Protein AF-A0A9D4MBK7-F1 (afdb_monomer_lite)

pLDDT: mean 71.43, std 22.53, range [25.38, 94.44]

Secondary structure (DSSP, 8-state):
--PPP----------------------------------HHHHHHHHTS-SSSS-----EEEEEETT-SSS-EEEEEEPPPTT--HHHHHHIIIIIS-PPPPSEEEEEE--SSPP---HHHHHHHHHHHHHHHHHHSSEEEEEE-

Sequence (145 aa):
MSRPENDVIELDQIDVQNNTPTEASSSSTTCVNEPSKRSITDFVREKFTVKENKVRTSSFGVVTFEETMVEQQMAPYIRLDPNSNMEDVLTLLTEYWHLRLPNLIISVTGGADGLDLNQKEKEVCKKIVIDAVLSTGNCCIQHER

Foldseek 3Di:
DDDDDDDDDDDDDDDDDDDDDDDDDDDDDDDDDPPDPDALVVLCCVQAQDDPDDHGFPDWDWDWDPPDPPPTDTHTDGDHDPPRDVVSVVCCVCVPVVQDAAPEEAEDEDDPDDDPDDPVVVVVVVCVVVVVCVVRVGYDYDYDD

Organism: Dreissena polymorpha (NCBI:txid45954)

Structure (mmCIF, N/CA/C/O backbone):
data_AF-A0A9D4MBK7-F1
#
_entry.id   AF-A0A9D4MBK7-F1
#
loop_
_atom_site.group_PDB
_atom_site.id
_atom_site.type_symbol
_atom_site.label_atom_id
_atom_site.label_alt_id
_atom_site.label_comp_id
_atom_site.label_asym_id
_atom_site.label_entity_id
_atom_site.label_seq_id
_atom_site.pdbx_PDB_ins_code
_atom_site.Cartn_x
_atom_site.Cartn_y
_atom_site.Cartn_z
_atom_site.occupancy
_atom_site.B_iso_or_equiv
_atom_site.auth_seq_id
_atom_site.auth_comp_id
_atom_site.auth_asym_id
_atom_site.auth_atom_id
_atom_site.pdbx_PDB_model_num
ATOM 1 N N . MET A 1 1 ? 21.773 -11.763 55.605 1.00 37.00 1 MET A N 1
ATOM 2 C CA . MET A 1 1 ? 22.045 -13.097 55.027 1.00 37.00 1 MET A CA 1
ATOM 3 C C . MET A 1 1 ? 20.713 -13.793 54.804 1.00 37.00 1 MET A C 1
ATOM 5 O O . MET A 1 1 ? 19.916 -13.759 55.724 1.00 37.00 1 MET A O 1
ATOM 9 N N . SER A 1 2 ? 20.346 -14.398 53.683 1.00 42.75 2 SER A N 1
ATOM 10 C CA . SER A 1 2 ? 20.922 -14.532 52.344 1.00 42.75 2 SER A CA 1
ATOM 11 C C . SER A 1 2 ? 19.762 -14.982 51.440 1.00 42.75 2 SER A C 1
ATOM 13 O O . SER A 1 2 ? 18.916 -15.757 51.884 1.00 42.75 2 SER A O 1
ATOM 15 N N . ARG A 1 3 ? 1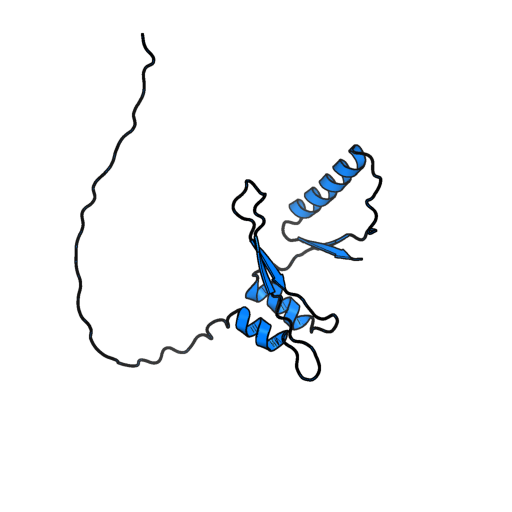9.700 -14.480 50.203 1.00 43.94 3 ARG A N 1
ATOM 16 C CA . ARG A 1 3 ? 18.885 -15.076 49.132 1.00 43.94 3 ARG A CA 1
ATOM 17 C C . ARG A 1 3 ? 19.543 -16.395 48.698 1.00 43.94 3 ARG A C 1
ATOM 19 O O . ARG A 1 3 ? 20.771 -16.412 48.649 1.00 43.94 3 ARG A O 1
ATOM 26 N N . PRO A 1 4 ? 18.793 -17.452 48.350 1.00 48.47 4 PRO A N 1
ATOM 27 C CA . PRO A 1 4 ? 19.331 -18.523 47.526 1.00 48.47 4 PRO A CA 1
ATOM 28 C C . PRO A 1 4 ? 19.213 -18.148 46.039 1.00 48.47 4 PRO A C 1
ATOM 30 O O . PRO A 1 4 ? 18.131 -17.824 45.547 1.00 48.47 4 PRO A O 1
ATOM 33 N N . GLU A 1 5 ? 20.364 -18.144 45.371 1.00 42.00 5 GLU A N 1
ATOM 34 C CA . GLU A 1 5 ? 20.543 -18.174 43.919 1.00 42.00 5 GLU A CA 1
ATOM 35 C C . GLU A 1 5 ? 20.375 -19.622 43.443 1.00 42.00 5 GLU A C 1
ATOM 37 O O . GLU A 1 5 ? 20.908 -20.522 44.086 1.00 42.00 5 GLU A O 1
ATOM 42 N N . ASN A 1 6 ? 19.662 -19.839 42.335 1.00 39.44 6 ASN A N 1
ATOM 43 C CA . ASN A 1 6 ? 19.647 -21.120 41.631 1.00 39.44 6 ASN A CA 1
ATOM 44 C C . ASN A 1 6 ? 20.101 -20.905 40.180 1.00 39.44 6 ASN A C 1
ATOM 46 O O . ASN A 1 6 ? 19.410 -20.260 39.392 1.00 39.44 6 ASN A O 1
ATOM 50 N N . ASP A 1 7 ? 21.279 -21.468 39.918 1.00 35.94 7 ASP A N 1
ATOM 51 C CA . ASP A 1 7 ? 21.685 -22.289 38.775 1.00 35.94 7 ASP A CA 1
ATOM 52 C C . ASP A 1 7 ? 21.635 -21.704 37.356 1.00 35.94 7 ASP A C 1
ATOM 54 O O . ASP A 1 7 ? 20.679 -21.860 36.597 1.00 35.94 7 ASP A O 1
ATOM 58 N N . VAL A 1 8 ? 22.787 -21.150 36.964 1.00 31.97 8 VAL A N 1
ATOM 59 C CA . VAL A 1 8 ? 23.277 -21.131 35.581 1.00 31.97 8 VAL A CA 1
ATOM 60 C C . VAL A 1 8 ? 24.005 -22.455 35.336 1.00 31.97 8 VAL A C 1
ATOM 62 O O . VAL A 1 8 ? 24.968 -22.759 36.037 1.00 31.97 8 VAL A O 1
ATOM 65 N N . ILE A 1 9 ? 23.561 -23.236 34.349 1.00 33.56 9 ILE A N 1
ATOM 66 C CA . ILE A 1 9 ? 24.293 -24.411 33.862 1.00 33.56 9 ILE A CA 1
ATOM 67 C C . ILE A 1 9 ? 24.925 -24.054 32.518 1.00 33.56 9 ILE A C 1
ATOM 69 O O . ILE A 1 9 ? 24.240 -23.796 31.530 1.00 33.56 9 ILE A O 1
ATOM 73 N N . GLU A 1 10 ? 26.251 -24.039 32.538 1.00 31.41 10 GLU A N 1
ATOM 74 C CA . GLU A 1 10 ? 27.175 -23.994 31.412 1.00 31.41 10 GLU A CA 1
ATOM 75 C C . GLU A 1 10 ? 27.203 -25.367 30.722 1.00 31.41 10 GLU A C 1
ATOM 77 O O . GLU A 1 10 ? 27.388 -26.396 31.373 1.00 31.41 10 GLU A O 1
ATOM 82 N N . LEU A 1 11 ? 27.012 -25.389 29.403 1.00 33.28 11 LEU A N 1
ATOM 83 C CA . LEU A 1 11 ? 27.341 -26.533 28.554 1.00 33.28 11 LEU A CA 1
ATOM 84 C C . LEU A 1 11 ? 28.152 -26.013 27.377 1.00 33.28 11 LEU A C 1
ATOM 86 O O . LEU A 1 11 ? 27.632 -25.742 26.296 1.00 33.28 11 LEU A O 1
ATOM 90 N N . ASP A 1 12 ? 29.439 -25.848 27.649 1.00 30.83 12 ASP A N 1
ATOM 91 C CA . ASP A 1 12 ? 30.471 -25.862 26.630 1.00 30.83 12 ASP A CA 1
ATOM 92 C C . ASP A 1 12 ? 30.777 -27.320 26.235 1.00 30.83 12 ASP A C 1
ATOM 94 O O . ASP A 1 12 ? 30.578 -28.246 27.028 1.00 30.83 12 ASP A O 1
ATOM 98 N N . GLN A 1 13 ? 31.336 -27.475 25.033 1.00 29.25 13 GLN A N 1
ATOM 99 C CA . GLN A 1 13 ? 31.928 -28.682 24.426 1.00 29.25 13 GLN A CA 1
ATOM 100 C C . GLN A 1 13 ? 31.038 -29.551 23.527 1.00 29.25 13 GLN A C 1
ATOM 102 O O . GLN A 1 13 ? 30.407 -30.490 24.004 1.00 29.25 13 GLN A O 1
ATOM 107 N N . ILE A 1 14 ? 31.161 -29.358 22.201 1.00 36.59 14 ILE A N 1
ATOM 108 C CA . ILE A 1 14 ? 31.361 -30.469 21.247 1.00 36.59 14 ILE A CA 1
ATOM 109 C C . ILE A 1 14 ? 32.399 -30.061 20.180 1.00 36.59 14 ILE A C 1
ATOM 111 O O . ILE A 1 14 ? 32.375 -28.957 19.644 1.00 36.59 14 ILE A O 1
ATOM 115 N N . ASP A 1 15 ? 33.311 -31.002 19.948 1.00 32.31 15 ASP A N 1
ATOM 116 C CA . ASP A 1 15 ? 34.627 -30.958 19.310 1.00 32.31 15 ASP A CA 1
ATOM 117 C C . ASP A 1 15 ? 34.654 -30.704 17.788 1.00 32.31 15 ASP A C 1
ATOM 119 O O . ASP A 1 15 ? 33.725 -31.017 17.039 1.00 32.31 15 ASP A O 1
ATOM 123 N N . VAL A 1 16 ? 35.800 -30.189 17.342 1.00 33.66 16 VAL A N 1
ATOM 124 C CA . VAL A 1 16 ? 36.185 -29.888 15.963 1.00 33.66 16 VAL A CA 1
ATOM 125 C C . VAL A 1 16 ? 36.629 -31.173 15.262 1.00 33.66 16 VAL A C 1
ATOM 127 O O . VAL A 1 16 ? 37.618 -31.790 15.649 1.00 33.66 16 VAL A O 1
ATOM 130 N N . GLN A 1 17 ? 35.987 -31.533 14.148 1.00 33.00 17 GLN A N 1
ATOM 131 C CA . GLN A 1 17 ? 36.591 -32.434 13.162 1.00 33.00 17 GLN A CA 1
ATOM 132 C C . GLN A 1 17 ? 36.794 -31.718 11.826 1.00 33.00 17 GLN A C 1
ATOM 134 O O . GLN A 1 17 ? 35.882 -31.543 11.022 1.00 33.00 17 GLN A O 1
ATOM 139 N N . ASN A 1 18 ? 38.051 -31.317 11.624 1.00 32.22 18 ASN A N 1
ATOM 140 C CA . ASN A 1 18 ? 38.658 -30.960 10.347 1.00 32.22 18 ASN A CA 1
ATOM 141 C C . ASN A 1 18 ? 38.420 -32.060 9.313 1.00 32.22 18 ASN A C 1
ATOM 143 O O . ASN A 1 18 ? 38.700 -33.208 9.635 1.00 32.22 18 ASN A O 1
ATOM 147 N N . ASN A 1 19 ? 38.030 -31.698 8.086 1.00 31.19 19 ASN A N 1
ATOM 148 C CA . ASN A 1 19 ? 38.356 -32.438 6.861 1.00 31.19 19 ASN A CA 1
ATOM 149 C C . ASN A 1 19 ? 38.155 -31.544 5.621 1.00 31.19 19 ASN A C 1
ATOM 151 O O . ASN A 1 19 ? 37.030 -31.255 5.222 1.00 31.19 19 ASN A O 1
ATOM 155 N N . THR A 1 20 ? 39.264 -31.143 4.999 1.00 37.94 20 THR A N 1
ATOM 156 C CA . THR A 1 20 ? 39.338 -30.623 3.622 1.00 37.94 20 THR A CA 1
ATOM 157 C C . THR A 1 20 ? 39.588 -31.801 2.679 1.00 37.94 20 THR A C 1
ATOM 159 O O . THR A 1 20 ? 40.389 -32.673 3.026 1.00 37.94 20 THR A O 1
ATOM 162 N N . PRO A 1 21 ? 38.983 -31.840 1.478 1.00 37.25 21 PRO A N 1
ATOM 163 C CA . PRO A 1 21 ? 39.845 -32.034 0.306 1.00 37.25 21 PRO A CA 1
ATOM 164 C C . PRO A 1 21 ? 39.410 -31.304 -0.985 1.00 37.25 21 PRO A C 1
ATOM 166 O O . PRO A 1 21 ? 38.272 -31.404 -1.429 1.00 37.25 21 PRO A O 1
ATOM 169 N N . THR A 1 22 ? 40.422 -30.699 -1.618 1.00 29.98 22 THR A N 1
ATOM 170 C CA . THR A 1 22 ? 40.819 -30.899 -3.028 1.00 29.98 22 THR A CA 1
ATOM 171 C C . THR A 1 22 ? 39.976 -30.290 -4.157 1.00 29.98 22 THR A C 1
ATOM 173 O O . THR A 1 22 ? 38.894 -30.755 -4.501 1.00 29.98 22 THR A O 1
ATOM 176 N N . GLU A 1 23 ? 40.600 -29.316 -4.830 1.00 36.25 23 GLU A N 1
ATOM 177 C CA . GLU A 1 23 ? 40.305 -28.880 -6.196 1.00 36.25 23 GLU A CA 1
ATOM 178 C C . GLU A 1 23 ? 40.344 -30.053 -7.189 1.00 36.25 23 GLU A C 1
ATOM 180 O O . GLU A 1 23 ? 41.339 -30.773 -7.281 1.00 36.25 23 GLU A O 1
ATOM 185 N N . ALA A 1 24 ? 39.299 -30.195 -8.002 1.00 30.70 24 ALA A N 1
ATOM 186 C CA . ALA A 1 24 ? 39.365 -30.895 -9.277 1.00 30.70 24 ALA A CA 1
ATOM 187 C C . ALA A 1 24 ? 38.334 -30.311 -10.250 1.00 30.70 24 ALA A C 1
ATOM 189 O O . ALA A 1 24 ? 37.279 -29.807 -9.874 1.00 30.70 24 ALA A O 1
ATOM 190 N N . SER A 1 25 ? 38.727 -30.339 -11.513 1.00 30.69 25 SER A N 1
ATOM 191 C CA . SER A 1 25 ? 38.277 -29.512 -12.618 1.00 30.69 25 SER A CA 1
ATOM 192 C C . SER A 1 25 ? 36.851 -29.754 -13.121 1.00 30.69 25 SER A C 1
ATOM 194 O O . SER A 1 25 ? 36.271 -30.824 -12.978 1.00 30.69 25 SER A O 1
ATOM 196 N N . SER A 1 26 ? 36.360 -28.724 -13.813 1.00 36.56 26 SER A N 1
ATOM 197 C CA . SER A 1 26 ? 35.389 -28.714 -14.909 1.00 36.56 26 SER A CA 1
ATOM 198 C C . SER A 1 26 ? 34.921 -30.076 -15.433 1.00 36.56 26 SER A C 1
ATOM 200 O O . SER A 1 26 ? 35.696 -30.816 -16.034 1.00 36.56 26 SER A O 1
ATOM 202 N N . SER A 1 27 ? 33.614 -30.331 -15.357 1.00 29.38 27 SER A N 1
ATOM 203 C CA . SER A 1 27 ? 32.885 -31.134 -16.346 1.00 29.38 27 SER A CA 1
ATOM 204 C C . SER A 1 27 ? 31.399 -30.801 -16.294 1.00 29.38 27 SER A C 1
ATOM 206 O O . SER A 1 27 ? 30.683 -31.094 -15.343 1.00 29.38 27 SER A O 1
ATOM 208 N N . SER A 1 28 ? 30.965 -30.143 -17.361 1.00 36.38 28 SER A N 1
ATOM 209 C CA . SER A 1 28 ? 29.589 -29.901 -17.761 1.00 36.38 28 SER A CA 1
ATOM 210 C C . SER A 1 28 ? 28.745 -31.172 -17.704 1.00 36.38 28 SER A C 1
ATOM 212 O O . SER A 1 28 ? 29.022 -32.133 -18.416 1.00 36.38 28 SER A O 1
ATOM 214 N N . THR A 1 29 ? 27.665 -31.136 -16.929 1.00 28.77 29 THR A N 1
ATOM 215 C CA . THR A 1 29 ? 26.460 -31.914 -17.217 1.00 28.77 29 THR A CA 1
ATOM 216 C C . THR A 1 29 ? 25.292 -30.937 -17.190 1.00 28.77 29 THR A C 1
ATOM 218 O O . THR A 1 29 ? 25.073 -30.228 -16.213 1.00 28.77 29 THR A O 1
ATOM 221 N N . THR A 1 30 ? 24.616 -30.835 -18.327 1.00 41.47 30 THR A N 1
ATOM 222 C CA . THR A 1 30 ? 23.423 -30.028 -18.580 1.00 41.47 30 THR A CA 1
ATOM 223 C C . THR A 1 30 ? 22.317 -30.362 -17.586 1.00 41.47 30 THR A C 1
ATOM 225 O O . THR A 1 30 ? 21.663 -31.396 -17.713 1.00 41.47 30 THR A O 1
ATOM 228 N N . CYS A 1 31 ? 22.075 -29.460 -16.641 1.00 25.38 31 CYS A N 1
ATOM 229 C CA . CYS A 1 31 ? 20.814 -29.399 -15.920 1.00 25.38 31 CYS A CA 1
ATOM 230 C C . CYS A 1 31 ? 19.909 -28.453 -16.703 1.00 25.38 31 CYS A C 1
ATOM 232 O O . CYS A 1 31 ? 20.263 -27.304 -16.953 1.00 25.38 31 CYS A O 1
ATOM 234 N N . VAL A 1 32 ? 18.771 -28.968 -17.153 1.00 33.97 32 VAL A N 1
ATOM 235 C CA . VAL A 1 32 ? 17.672 -28.178 -17.706 1.00 33.97 32 VAL A CA 1
ATOM 236 C C . VAL A 1 32 ? 17.402 -26.987 -16.786 1.00 33.97 32 VAL A C 1
ATOM 238 O O . VAL A 1 32 ? 17.032 -27.163 -15.629 1.00 33.97 32 VAL A O 1
ATOM 241 N N . ASN A 1 33 ? 17.664 -25.783 -17.296 1.00 33.03 33 ASN A N 1
ATOM 242 C CA . ASN A 1 33 ? 17.459 -24.541 -16.570 1.00 33.03 33 ASN A CA 1
ATOM 243 C C . ASN A 1 33 ? 15.964 -24.391 -16.279 1.00 33.03 33 ASN A C 1
ATOM 245 O O . ASN A 1 33 ? 15.187 -24.005 -17.153 1.00 33.03 33 ASN A O 1
ATOM 249 N N . GLU A 1 34 ? 15.564 -24.669 -15.044 1.00 42.91 34 GLU A N 1
ATOM 250 C CA . GLU A 1 34 ? 14.407 -24.004 -14.459 1.00 42.91 34 GLU A CA 1
ATOM 251 C C . GLU A 1 34 ? 14.688 -22.492 -14.564 1.00 42.91 34 GLU A C 1
ATOM 253 O O . GLU A 1 34 ? 15.806 -22.077 -14.230 1.00 42.91 34 GLU A O 1
ATOM 258 N N . PRO A 1 35 ? 13.785 -21.656 -15.111 1.00 47.41 35 PRO A N 1
ATOM 259 C CA . PRO A 1 35 ? 14.087 -20.245 -15.293 1.00 47.41 35 PRO A CA 1
ATOM 260 C C . PRO A 1 35 ? 14.310 -19.625 -13.915 1.00 47.41 35 PRO A C 1
ATOM 262 O O . PRO A 1 35 ? 13.365 -19.402 -13.159 1.00 47.41 35 PRO A O 1
ATOM 265 N N . SER A 1 36 ? 15.583 -19.380 -13.588 1.00 55.47 36 SER A N 1
ATOM 266 C CA . SER A 1 36 ? 15.992 -18.655 -12.391 1.00 55.47 36 SER A CA 1
ATOM 267 C C . SER A 1 36 ? 15.165 -17.379 -12.330 1.00 55.47 36 SER A C 1
ATOM 269 O O . SER A 1 36 ? 15.175 -16.581 -13.273 1.00 55.47 36 SER A O 1
ATOM 271 N N . LYS A 1 37 ? 14.366 -17.236 -11.269 1.00 64.75 37 LYS A N 1
ATOM 272 C CA . LYS A 1 37 ? 13.457 -16.102 -11.115 1.00 64.75 37 LYS A CA 1
ATOM 273 C C . LYS A 1 37 ? 14.287 -14.819 -11.212 1.00 64.75 37 LYS A C 1
ATOM 275 O O . LYS A 1 37 ? 15.149 -14.566 -10.375 1.00 64.75 37 LYS A O 1
ATOM 280 N N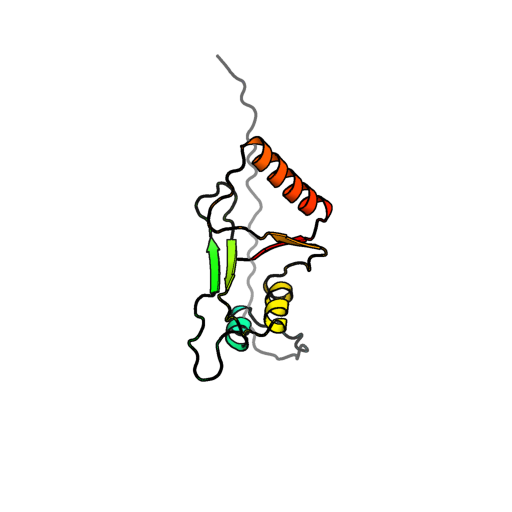 . ARG A 1 38 ? 14.056 -14.045 -12.277 1.00 79.06 38 ARG A N 1
ATOM 281 C CA . ARG A 1 38 ? 14.697 -12.745 -12.549 1.00 79.06 38 ARG A CA 1
ATOM 282 C C . ARG A 1 38 ? 14.672 -11.855 -11.296 1.00 79.06 38 ARG A C 1
ATOM 284 O O . ARG A 1 38 ? 13.660 -11.818 -10.602 1.00 79.06 38 ARG A O 1
ATOM 291 N N . SER A 1 39 ? 15.756 -11.125 -11.019 1.00 88.88 39 SER A N 1
ATOM 292 C CA . SER A 1 39 ? 15.838 -10.221 -9.859 1.00 88.88 39 SER A CA 1
ATOM 293 C C . SER A 1 39 ? 14.800 -9.097 -9.947 1.00 88.88 39 SER A C 1
ATOM 295 O O . SER A 1 39 ? 14.548 -8.560 -11.030 1.00 88.88 39 SER A O 1
ATOM 297 N N . ILE A 1 40 ? 14.243 -8.682 -8.802 1.00 88.38 40 ILE A N 1
ATOM 298 C CA . ILE A 1 40 ? 13.319 -7.540 -8.719 1.00 88.38 40 ILE A CA 1
ATOM 299 C C . ILE A 1 40 ? 13.932 -6.261 -9.296 1.00 88.38 40 ILE A C 1
ATOM 301 O O . ILE A 1 40 ? 13.247 -5.493 -9.966 1.00 88.38 40 ILE A O 1
ATOM 305 N N . THR A 1 41 ? 15.234 -6.045 -9.096 1.00 87.75 41 THR A N 1
ATOM 306 C CA . THR A 1 41 ? 15.930 -4.859 -9.614 1.00 87.75 41 THR A CA 1
ATOM 307 C C . THR A 1 41 ? 15.941 -4.831 -11.132 1.00 87.75 41 THR A C 1
ATOM 309 O O . THR A 1 41 ? 15.801 -3.768 -11.731 1.00 87.75 41 THR A O 1
ATOM 312 N N . ASP A 1 42 ? 16.100 -5.995 -11.755 1.00 89.12 42 ASP A N 1
ATOM 313 C CA . ASP A 1 42 ? 16.182 -6.114 -13.206 1.00 89.12 42 ASP A CA 1
ATOM 314 C C . ASP A 1 42 ? 14.792 -5.996 -13.817 1.00 89.12 42 ASP A C 1
ATOM 316 O O . ASP A 1 42 ? 14.608 -5.264 -14.786 1.00 89.12 42 ASP A O 1
ATOM 320 N N . PHE A 1 43 ? 13.791 -6.596 -13.171 1.00 88.88 43 PHE A N 1
ATOM 321 C CA . PHE A 1 43 ? 12.390 -6.414 -13.530 1.00 88.88 43 PHE A CA 1
ATOM 322 C C . PHE A 1 43 ? 11.955 -4.949 -13.479 1.00 88.88 43 PHE A C 1
ATOM 324 O O . PHE A 1 43 ? 11.382 -4.437 -14.440 1.00 88.88 43 PHE A O 1
ATOM 331 N N . VAL A 1 44 ? 12.273 -4.248 -12.387 1.00 87.69 44 VAL A N 1
ATOM 332 C CA . VAL A 1 44 ? 11.924 -2.832 -12.229 1.00 87.69 44 VAL A CA 1
ATOM 333 C C . VAL A 1 44 ? 12.615 -1.971 -13.285 1.00 87.69 44 VAL A C 1
ATOM 335 O O . VAL A 1 44 ? 12.001 -1.063 -13.855 1.00 87.69 44 VAL A O 1
ATOM 338 N N . ARG A 1 45 ? 13.878 -2.278 -13.599 1.00 85.25 45 ARG A N 1
ATOM 339 C CA . ARG A 1 45 ? 14.620 -1.599 -14.666 1.00 85.25 45 ARG A CA 1
ATOM 340 C C . ARG A 1 45 ? 14.045 -1.866 -16.050 1.00 85.25 45 ARG A C 1
ATOM 342 O O . ARG A 1 45 ? 14.041 -0.968 -16.877 1.00 85.25 45 ARG A O 1
ATOM 349 N N . GLU A 1 46 ? 13.558 -3.067 -16.311 1.00 85.31 46 GLU A N 1
ATOM 350 C CA . GLU A 1 46 ? 12.993 -3.416 -17.612 1.00 85.31 46 GLU A CA 1
ATOM 351 C C . GLU A 1 46 ? 11.600 -2.803 -17.819 1.00 85.31 46 GLU A C 1
ATOM 353 O O . GLU A 1 46 ? 11.318 -2.257 -18.886 1.00 85.31 46 GLU A O 1
ATOM 358 N N . LYS A 1 47 ? 10.724 -2.899 -16.810 1.00 84.00 47 LYS A N 1
ATOM 359 C CA . LYS A 1 47 ? 9.299 -2.557 -16.945 1.00 84.00 47 LYS A CA 1
ATOM 360 C C . LYS A 1 47 ? 8.958 -1.121 -16.571 1.00 84.00 47 LYS A C 1
ATOM 362 O O . LYS A 1 47 ? 8.113 -0.512 -17.220 1.00 84.00 47 LYS A O 1
ATOM 367 N N . PHE A 1 48 ? 9.616 -0.559 -15.555 1.00 81.50 48 PHE A N 1
ATOM 368 C CA . PHE A 1 48 ? 9.257 0.755 -14.998 1.00 81.50 48 PHE A CA 1
ATOM 369 C C . PHE A 1 48 ? 10.289 1.850 -15.280 1.00 81.50 48 PHE A C 1
ATOM 371 O O . PHE A 1 48 ? 10.073 3.013 -14.935 1.00 81.50 48 PHE A O 1
ATOM 378 N N . THR A 1 49 ? 11.404 1.514 -15.930 1.00 69.88 49 THR A N 1
ATOM 379 C CA . THR A 1 49 ? 12.381 2.508 -16.381 1.00 69.88 49 THR A CA 1
ATOM 380 C C . THR A 1 49 ? 12.129 2.808 -17.854 1.00 69.88 49 THR A C 1
ATOM 382 O O . THR A 1 49 ? 12.198 1.939 -18.712 1.00 69.88 49 THR A O 1
ATOM 385 N N . VAL A 1 50 ? 11.729 4.046 -18.123 1.00 66.62 50 VAL A N 1
ATOM 386 C CA . VAL A 1 50 ? 10.953 4.412 -19.311 1.00 66.62 50 VAL A CA 1
ATOM 387 C C . VAL A 1 50 ? 11.689 4.231 -20.653 1.00 66.62 50 VAL A C 1
ATOM 389 O O . VAL A 1 50 ? 12.879 4.522 -20.771 1.00 66.62 50 VAL A O 1
ATOM 392 N N . LYS A 1 51 ? 10.913 3.827 -21.673 1.00 59.47 51 LYS A N 1
ATOM 393 C CA . LYS A 1 51 ? 11.175 3.925 -23.122 1.00 59.47 51 LYS A CA 1
ATOM 394 C C . LYS A 1 51 ? 10.964 5.367 -23.631 1.00 59.47 51 LYS A C 1
ATOM 396 O O . LYS A 1 51 ? 9.938 5.944 -23.314 1.00 59.47 51 LYS A O 1
ATOM 401 N N . GLU A 1 52 ? 11.926 5.893 -24.398 1.00 54.62 52 GLU A N 1
ATOM 402 C CA . GLU A 1 52 ? 12.002 7.198 -25.110 1.00 54.62 52 GLU A CA 1
ATOM 403 C C . GLU A 1 52 ? 11.216 8.419 -24.550 1.00 54.62 52 GLU A C 1
ATOM 405 O O . GLU A 1 52 ? 9.994 8.445 -24.474 1.00 54.62 52 GLU A O 1
ATOM 410 N N . ASN A 1 53 ? 11.950 9.506 -24.254 1.00 57.91 53 ASN A N 1
ATOM 411 C CA . ASN A 1 53 ? 11.476 10.847 -23.843 1.00 57.91 53 ASN A CA 1
ATOM 412 C C . ASN A 1 53 ? 10.917 11.040 -22.416 1.00 57.91 53 ASN A C 1
ATOM 414 O O . ASN A 1 53 ? 10.303 12.071 -22.137 1.00 57.91 53 ASN A O 1
ATOM 418 N N . LYS A 1 54 ? 11.189 10.137 -21.465 1.00 59.31 54 LYS A N 1
ATOM 419 C CA . LYS A 1 54 ? 10.811 10.326 -20.049 1.00 59.31 54 LYS A CA 1
ATOM 420 C C . LYS A 1 54 ? 11.968 10.045 -19.093 1.00 59.31 54 LYS A C 1
ATOM 422 O O . LYS A 1 54 ? 12.821 9.200 -19.356 1.00 59.31 54 LYS A O 1
ATOM 427 N N . VAL A 1 55 ? 11.990 10.756 -17.966 1.00 61.62 55 VAL A N 1
ATOM 428 C CA . VAL A 1 55 ? 13.022 10.603 -16.931 1.00 61.62 55 VAL A CA 1
ATOM 429 C C . VAL A 1 55 ? 12.872 9.245 -16.241 1.00 61.62 55 VAL A C 1
ATOM 431 O O . VAL A 1 55 ? 11.777 8.863 -15.833 1.00 61.62 55 VAL A O 1
ATOM 434 N N . ARG A 1 56 ? 13.987 8.517 -16.113 1.00 63.59 56 ARG A N 1
ATOM 435 C CA . ARG A 1 56 ? 14.070 7.220 -15.426 1.00 63.59 56 ARG A CA 1
ATOM 436 C C . ARG A 1 56 ? 13.666 7.351 -13.955 1.00 63.59 56 ARG A C 1
ATOM 438 O O . ARG A 1 56 ? 14.184 8.226 -13.263 1.00 63.59 56 ARG A O 1
ATOM 445 N N . THR A 1 57 ? 12.828 6.447 -13.445 1.00 68.69 57 THR A N 1
ATOM 446 C CA . THR A 1 57 ? 12.624 6.331 -11.997 1.00 68.69 57 THR A CA 1
ATOM 447 C C . THR A 1 57 ? 13.856 5.688 -11.358 1.00 68.69 57 THR A C 1
ATOM 449 O O . THR A 1 57 ? 14.102 4.500 -11.530 1.00 68.69 57 THR A O 1
ATOM 452 N N . SER A 1 58 ? 14.621 6.461 -10.586 1.00 79.81 58 SER A N 1
ATOM 453 C CA . SER A 1 58 ? 15.702 5.952 -9.723 1.00 79.81 58 SER A CA 1
ATOM 454 C C . SER A 1 58 ? 15.252 5.669 -8.284 1.00 79.81 58 SER A C 1
ATOM 456 O O . SER A 1 58 ? 16.042 5.197 -7.474 1.00 79.81 58 SER A O 1
ATOM 458 N N . SER A 1 59 ? 13.995 5.973 -7.953 1.00 88.38 59 SER A N 1
ATOM 459 C CA . SER A 1 59 ? 13.444 5.886 -6.599 1.00 88.38 59 SER A CA 1
ATOM 460 C C . SER A 1 59 ? 12.668 4.580 -6.411 1.00 88.38 59 SER A C 1
ATOM 462 O O . SER A 1 59 ? 11.470 4.499 -6.688 1.00 88.38 59 SER A O 1
ATOM 464 N N . PHE A 1 60 ? 13.386 3.545 -5.988 1.00 91.06 60 PHE A N 1
ATOM 465 C CA . PHE A 1 60 ? 12.846 2.259 -5.556 1.00 91.06 60 PHE A CA 1
ATOM 466 C C . PHE A 1 60 ? 13.803 1.627 -4.541 1.00 91.06 60 PHE A C 1
ATOM 468 O O . PHE A 1 60 ? 15.005 1.893 -4.573 1.00 91.06 60 PHE A O 1
ATOM 475 N N . GLY A 1 61 ? 13.287 0.793 -3.644 1.00 90.56 61 GLY A N 1
ATOM 476 C CA . GLY A 1 61 ? 14.099 0.137 -2.624 1.00 90.56 61 GLY A CA 1
ATOM 477 C C . GLY A 1 61 ? 13.278 -0.263 -1.411 1.00 90.56 61 GLY A C 1
ATOM 478 O O . GLY A 1 61 ? 12.099 -0.582 -1.533 1.00 90.56 61 GLY A O 1
ATOM 479 N N . VAL A 1 62 ? 13.910 -0.237 -0.243 1.00 90.81 62 VAL A N 1
ATOM 480 C CA . VAL A 1 62 ? 13.279 -0.512 1.049 1.00 90.81 62 VAL A CA 1
ATOM 481 C C . VAL A 1 62 ? 13.546 0.670 1.977 1.00 90.81 62 VAL A C 1
ATOM 483 O O . VAL A 1 62 ? 14.680 1.138 2.050 1.00 90.81 62 VAL A O 1
ATOM 486 N N . VAL A 1 63 ? 12.511 1.165 2.655 1.00 90.56 63 VAL A N 1
ATOM 487 C CA . VAL A 1 63 ? 12.633 2.146 3.744 1.00 90.56 63 VAL A CA 1
ATOM 488 C C . VAL A 1 63 ? 12.603 1.408 5.075 1.00 90.56 63 VAL A C 1
ATOM 490 O O . VAL A 1 63 ? 11.793 0.503 5.261 1.00 90.56 63 VAL A O 1
ATOM 493 N N . THR A 1 64 ? 13.472 1.803 5.999 1.00 88.19 64 THR A N 1
ATOM 494 C CA . THR A 1 64 ? 13.497 1.319 7.383 1.00 88.19 64 THR A CA 1
ATOM 495 C C . THR A 1 64 ? 13.033 2.421 8.320 1.00 88.19 64 THR A C 1
ATOM 497 O O . THR A 1 64 ? 13.506 3.553 8.227 1.00 88.19 64 THR A O 1
ATOM 500 N N . PHE A 1 65 ? 12.127 2.089 9.235 1.00 85.62 65 PHE A N 1
ATOM 501 C CA . PHE A 1 65 ? 11.683 3.007 10.281 1.00 85.62 65 PHE A CA 1
ATOM 502 C C . PHE A 1 65 ? 12.507 2.760 11.548 1.00 85.62 65 PHE A C 1
ATOM 504 O O . PHE A 1 65 ? 12.419 1.696 12.154 1.00 85.62 65 PHE A O 1
ATOM 511 N N . GLU A 1 66 ? 13.345 3.728 11.919 1.00 80.00 66 GLU A N 1
ATOM 512 C CA . GLU A 1 66 ? 14.286 3.607 13.048 1.00 80.00 66 GLU A CA 1
ATOM 513 C C . GLU A 1 66 ? 13.628 3.856 14.419 1.00 80.00 66 GLU A C 1
ATOM 515 O O . GLU A 1 66 ? 14.201 3.520 15.451 1.00 80.00 66 GLU A O 1
ATOM 520 N N . GLU A 1 67 ? 12.415 4.416 14.448 1.00 69.25 67 GLU A N 1
ATOM 521 C CA . GLU A 1 67 ? 11.732 4.832 15.684 1.00 69.25 67 GLU A CA 1
ATOM 522 C C . GLU A 1 67 ? 10.819 3.756 16.303 1.00 69.25 67 GLU A C 1
ATOM 524 O O . GLU A 1 67 ? 10.191 3.990 17.338 1.00 69.25 67 GLU A O 1
ATOM 529 N N . THR A 1 68 ? 10.722 2.561 15.714 1.00 58.66 68 THR A N 1
ATOM 530 C CA . THR A 1 68 ? 9.894 1.476 16.260 1.00 58.66 68 THR A CA 1
ATOM 531 C C . THR A 1 68 ? 10.719 0.523 17.125 1.00 58.66 68 THR A C 1
ATOM 533 O O . THR A 1 68 ? 11.679 -0.076 16.662 1.00 58.66 68 THR A O 1
ATOM 536 N N . MET A 1 69 ? 10.294 0.318 18.379 1.00 58.16 69 MET A N 1
ATOM 537 C CA . MET A 1 69 ? 10.853 -0.673 19.327 1.00 58.16 69 MET A CA 1
ATOM 538 C C . MET A 1 69 ? 10.645 -2.141 18.894 1.00 58.16 69 MET A C 1
ATOM 540 O O . MET A 1 69 ? 11.057 -3.062 19.594 1.00 58.16 69 MET A O 1
ATOM 544 N N . VAL A 1 70 ? 9.957 -2.359 17.773 1.00 59.53 70 VAL A N 1
ATOM 545 C CA . VAL A 1 70 ? 9.741 -3.660 17.136 1.00 59.53 70 VAL A CA 1
ATOM 546 C C . VAL A 1 70 ? 10.762 -3.775 16.011 1.00 59.53 70 VAL A C 1
ATOM 548 O O . VAL A 1 70 ? 10.990 -2.784 15.318 1.00 59.53 70 VAL A O 1
ATOM 551 N N . GLU A 1 71 ? 11.378 -4.953 15.865 1.00 56.94 71 GLU A N 1
ATOM 552 C CA . GLU A 1 71 ? 12.372 -5.273 14.830 1.00 56.94 71 GLU A CA 1
ATOM 553 C C . GLU A 1 71 ? 12.110 -4.515 13.520 1.00 56.94 71 GLU A C 1
ATOM 555 O O . GLU A 1 71 ? 11.000 -4.546 12.989 1.00 56.94 71 GLU A O 1
ATOM 560 N N . GLN A 1 72 ? 13.142 -3.797 13.063 1.00 59.53 72 GLN A N 1
ATOM 561 C CA . GLN A 1 72 ? 13.184 -2.904 11.901 1.00 59.53 72 GLN A CA 1
ATOM 562 C C . GLN A 1 72 ? 12.093 -3.202 10.860 1.00 59.53 72 GLN A C 1
ATOM 564 O O . GLN A 1 72 ? 12.219 -4.122 10.050 1.00 59.53 72 GLN A O 1
ATOM 569 N N . GLN A 1 73 ? 11.027 -2.396 10.848 1.00 73.50 73 GLN A N 1
ATOM 570 C CA . GLN A 1 73 ? 9.970 -2.544 9.854 1.00 73.50 73 GLN A CA 1
ATOM 571 C C . GLN A 1 73 ? 10.506 -2.087 8.488 1.00 73.50 73 GLN A C 1
ATOM 573 O O . GLN A 1 73 ? 10.560 -0.897 8.179 1.00 73.50 73 GLN A O 1
ATOM 578 N N . MET A 1 74 ? 10.951 -3.050 7.683 1.00 84.81 74 MET A N 1
ATOM 579 C CA . MET A 1 74 ? 11.393 -2.858 6.304 1.00 84.81 74 MET A CA 1
ATOM 580 C C . MET A 1 74 ? 10.175 -2.761 5.379 1.00 84.81 74 MET A C 1
ATOM 582 O O . MET A 1 74 ? 9.436 -3.729 5.213 1.00 84.81 74 MET A O 1
ATOM 586 N N . ALA A 1 75 ? 9.966 -1.602 4.755 1.00 88.25 75 ALA A N 1
ATOM 587 C CA . ALA A 1 75 ? 8.867 -1.361 3.824 1.00 88.25 75 ALA A CA 1
ATOM 588 C C . ALA A 1 75 ? 9.394 -1.184 2.386 1.00 88.25 75 ALA A C 1
ATOM 590 O O . ALA A 1 75 ? 10.057 -0.178 2.103 1.00 88.25 75 ALA A O 1
ATOM 591 N N . PRO A 1 76 ? 9.135 -2.129 1.460 1.00 91.19 76 PRO A N 1
ATOM 592 C CA . PRO A 1 76 ? 9.502 -1.956 0.060 1.00 91.19 76 PRO A CA 1
ATOM 593 C C . PRO A 1 76 ? 8.679 -0.830 -0.580 1.00 91.19 76 PRO A C 1
ATOM 595 O O . PRO A 1 76 ? 7.495 -0.663 -0.291 1.00 91.19 76 PRO A O 1
ATOM 598 N N . TYR A 1 77 ? 9.303 -0.058 -1.466 1.00 92.75 77 TYR A N 1
ATOM 599 C CA . TYR A 1 77 ? 8.649 1.028 -2.187 1.00 92.75 77 TYR A CA 1
ATOM 600 C C . TYR A 1 77 ? 9.186 1.166 -3.613 1.00 92.75 77 TYR A C 1
ATOM 602 O O . TYR A 1 77 ? 10.334 0.832 -3.920 1.00 92.75 77 TYR A O 1
ATOM 610 N N . ILE A 1 78 ? 8.344 1.707 -4.490 1.00 91.81 78 ILE A N 1
ATOM 611 C CA . ILE A 1 78 ? 8.688 2.093 -5.857 1.00 91.81 78 ILE A CA 1
ATOM 612 C C . ILE A 1 78 ? 7.870 3.321 -6.248 1.00 91.81 78 ILE A C 1
ATOM 614 O O . ILE A 1 78 ? 6.685 3.418 -5.934 1.00 91.81 78 ILE A O 1
ATOM 618 N N . ARG A 1 79 ? 8.489 4.259 -6.963 1.00 90.62 79 ARG A N 1
ATOM 619 C CA . ARG A 1 79 ? 7.767 5.355 -7.610 1.00 90.62 79 ARG A CA 1
ATOM 620 C C . ARG A 1 79 ? 7.272 4.916 -8.990 1.00 90.62 79 ARG A C 1
ATOM 622 O O . ARG A 1 79 ? 8.065 4.572 -9.861 1.00 90.62 79 ARG A O 1
ATOM 629 N N . LEU A 1 80 ? 5.964 4.972 -9.206 1.00 87.94 80 LEU A N 1
ATOM 630 C CA . LEU A 1 80 ? 5.353 4.643 -10.493 1.00 87.94 80 LEU A CA 1
ATOM 631 C C . LEU A 1 80 ? 4.949 5.904 -11.251 1.00 87.94 80 LEU A C 1
ATOM 633 O O . LEU A 1 80 ? 4.706 6.959 -10.663 1.00 87.94 80 LEU A O 1
ATOM 637 N N . ASP A 1 81 ? 4.898 5.780 -12.570 1.00 86.25 81 ASP A N 1
ATOM 638 C CA . ASP A 1 81 ? 4.277 6.777 -13.420 1.00 86.25 81 ASP A CA 1
ATOM 639 C C . ASP A 1 81 ? 2.750 6.583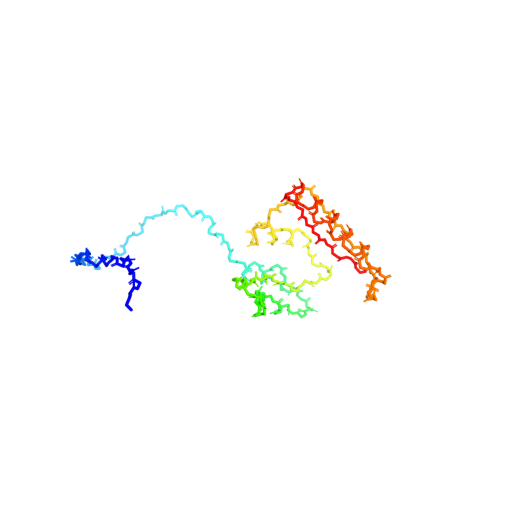 -13.449 1.00 86.25 81 ASP A C 1
ATOM 641 O O . ASP A 1 81 ? 2.304 5.436 -13.394 1.00 86.25 81 ASP A O 1
ATOM 645 N N . PRO A 1 82 ? 1.938 7.648 -13.599 1.00 85.06 82 PRO A N 1
ATOM 646 C CA . PRO A 1 82 ? 0.484 7.508 -13.702 1.00 85.06 82 PRO A CA 1
ATOM 647 C C . PRO A 1 82 ? 0.019 6.610 -14.856 1.00 85.06 82 PRO A C 1
ATOM 649 O O . PRO A 1 82 ? -1.045 6.011 -14.765 1.00 85.06 82 PRO A O 1
ATOM 652 N N . ASN A 1 83 ? 0.816 6.501 -15.926 1.00 86.56 83 ASN A N 1
ATOM 653 C CA . ASN A 1 83 ? 0.490 5.707 -17.111 1.00 86.56 83 ASN A CA 1
ATOM 654 C C . ASN A 1 83 ? 1.220 4.351 -17.142 1.00 86.56 83 ASN A C 1
ATOM 656 O O . ASN A 1 83 ? 1.276 3.713 -18.195 1.00 86.56 83 ASN A O 1
ATOM 660 N N . SER A 1 84 ? 1.833 3.923 -16.033 1.00 87.50 84 SER A N 1
ATOM 661 C CA . SER A 1 84 ? 2.439 2.592 -15.933 1.00 87.50 84 SER A CA 1
ATOM 662 C C . SER A 1 84 ? 1.396 1.496 -16.179 1.00 87.50 84 SER A C 1
ATOM 664 O O . SER A 1 84 ? 0.251 1.605 -15.745 1.00 87.50 84 SER A O 1
ATOM 666 N N . ASN A 1 85 ? 1.797 0.410 -16.845 1.00 90.75 85 ASN A N 1
ATOM 667 C CA . ASN A 1 85 ? 0.909 -0.725 -17.081 1.00 90.75 85 ASN A CA 1
ATOM 668 C C . ASN A 1 85 ? 0.536 -1.401 -15.747 1.00 90.75 85 ASN A C 1
ATOM 670 O O . ASN A 1 85 ? 1.415 -1.813 -14.988 1.00 90.75 85 ASN A O 1
ATOM 674 N N . MET A 1 86 ? -0.765 -1.534 -15.474 1.00 91.50 86 MET A N 1
ATOM 675 C CA . MET A 1 86 ? -1.268 -2.158 -14.247 1.00 91.50 86 MET A CA 1
ATOM 676 C C . MET A 1 86 ? -0.936 -3.652 -14.139 1.00 91.50 86 MET A C 1
ATOM 678 O O . MET A 1 86 ? -0.769 -4.142 -13.026 1.00 91.50 86 MET A O 1
ATOM 682 N N . GLU A 1 87 ? -0.789 -4.375 -15.251 1.00 93.12 87 GLU A N 1
ATOM 683 C CA . GLU A 1 87 ? -0.396 -5.793 -15.243 1.00 93.12 87 GLU A CA 1
ATOM 684 C C . GLU A 1 87 ? 1.030 -5.978 -14.710 1.00 93.12 87 GLU A C 1
ATOM 686 O O . GLU A 1 87 ? 1.284 -6.865 -13.892 1.00 93.12 87 GLU A O 1
ATOM 691 N N . ASP A 1 88 ? 1.954 -5.096 -15.105 1.00 91.81 88 ASP A N 1
ATOM 692 C CA . ASP A 1 88 ? 3.324 -5.101 -14.587 1.00 91.81 88 ASP A CA 1
ATOM 693 C C . ASP A 1 88 ? 3.335 -4.767 -13.086 1.00 91.81 88 ASP A C 1
ATOM 695 O O . ASP A 1 88 ? 4.092 -5.367 -12.320 1.00 91.81 88 ASP A O 1
ATOM 699 N N . VAL A 1 89 ? 2.479 -3.836 -12.640 1.00 92.31 89 VAL A N 1
ATOM 700 C CA . VAL A 1 89 ? 2.330 -3.490 -11.213 1.00 92.31 89 VAL A CA 1
ATOM 701 C C . VAL A 1 89 ? 1.771 -4.669 -10.424 1.00 92.31 89 VAL A C 1
ATOM 703 O O . VAL A 1 89 ? 2.300 -4.997 -9.367 1.00 92.31 89 VAL A O 1
ATOM 706 N N . LEU A 1 90 ? 0.746 -5.349 -10.934 1.00 92.06 90 LEU A N 1
ATOM 707 C CA . LEU A 1 90 ? 0.193 -6.533 -10.283 1.00 92.06 90 LEU A CA 1
ATOM 708 C C . LEU A 1 90 ? 1.253 -7.635 -10.157 1.00 92.06 90 LEU A C 1
ATOM 710 O O . LEU A 1 90 ? 1.442 -8.176 -9.070 1.00 92.06 90 LEU A O 1
ATOM 714 N N . THR A 1 91 ? 2.000 -7.884 -11.236 1.00 93.06 91 THR A N 1
ATOM 715 C CA . THR A 1 91 ? 3.129 -8.826 -11.263 1.00 93.06 91 THR A CA 1
ATOM 716 C C . THR A 1 91 ? 4.176 -8.460 -10.209 1.00 93.06 91 THR A C 1
ATOM 718 O O . THR A 1 91 ? 4.650 -9.331 -9.482 1.00 93.06 91 THR A O 1
ATOM 721 N N . LEU A 1 92 ? 4.507 -7.170 -10.062 1.00 92.50 92 LEU A N 1
ATOM 722 C CA . LEU A 1 92 ? 5.408 -6.688 -9.011 1.00 92.50 92 LEU A CA 1
ATOM 723 C C . LEU A 1 92 ? 4.907 -7.083 -7.615 1.00 92.50 92 LEU A C 1
ATOM 725 O O . LEU A 1 92 ? 5.657 -7.661 -6.826 1.00 92.50 92 LEU A O 1
ATOM 729 N N . LEU A 1 93 ? 3.640 -6.782 -7.322 1.00 91.00 93 LEU A N 1
ATOM 730 C CA . LEU A 1 93 ? 3.034 -7.019 -6.013 1.00 91.00 93 LEU A CA 1
ATOM 731 C C . LEU A 1 93 ? 2.995 -8.515 -5.670 1.00 91.00 93 LEU A C 1
ATOM 733 O O . LEU A 1 93 ? 3.346 -8.892 -4.553 1.00 91.00 93 LEU A O 1
ATOM 737 N N . THR A 1 94 ? 2.609 -9.372 -6.616 1.00 91.12 94 THR A N 1
ATOM 738 C CA . THR A 1 94 ? 2.399 -10.803 -6.350 1.00 91.12 94 THR A CA 1
ATOM 739 C C . THR A 1 94 ? 3.666 -11.642 -6.507 1.00 91.12 94 THR A C 1
ATOM 741 O O . THR A 1 94 ? 3.939 -12.499 -5.669 1.00 91.12 94 THR A O 1
ATOM 744 N N . GLU A 1 95 ? 4.462 -11.421 -7.558 1.00 91.62 95 GLU A N 1
ATOM 745 C CA . GLU A 1 95 ? 5.612 -12.282 -7.874 1.00 91.62 95 GLU A CA 1
ATOM 746 C C . GLU A 1 95 ? 6.895 -11.865 -7.157 1.00 91.62 95 GLU A C 1
ATOM 748 O O . GLU A 1 95 ? 7.692 -12.736 -6.810 1.00 91.62 95 GLU A O 1
ATOM 753 N N . TYR A 1 96 ? 7.096 -10.564 -6.921 1.00 91.06 96 TYR A N 1
ATOM 754 C CA . TYR A 1 96 ? 8.351 -10.036 -6.373 1.00 91.06 96 TYR A CA 1
ATOM 755 C C . TYR A 1 96 ? 8.248 -9.586 -4.926 1.00 91.06 96 TYR A C 1
ATOM 757 O O . TYR A 1 96 ? 9.170 -9.810 -4.148 1.00 91.06 96 TYR A O 1
ATOM 765 N N . TRP A 1 97 ? 7.148 -8.927 -4.561 1.00 91.12 97 TRP A N 1
ATOM 766 C CA . TRP A 1 97 ? 6.878 -8.556 -3.169 1.00 91.12 97 TRP A CA 1
ATOM 767 C C . TRP A 1 97 ? 6.136 -9.648 -2.405 1.00 91.12 97 TRP A C 1
ATOM 769 O O . TRP A 1 97 ? 5.931 -9.515 -1.201 1.00 91.12 97 TRP A O 1
ATOM 779 N N . HIS A 1 98 ? 5.765 -10.736 -3.089 1.00 90.00 98 HIS A N 1
ATOM 780 C CA . HIS A 1 98 ? 5.100 -11.897 -2.501 1.00 90.00 98 HIS A CA 1
ATOM 781 C C . HIS A 1 98 ? 3.843 -11.530 -1.702 1.00 90.00 98 HIS A C 1
ATOM 783 O O . HIS A 1 98 ? 3.488 -12.202 -0.730 1.00 90.00 98 HIS A O 1
ATOM 789 N N . LEU A 1 99 ? 3.148 -10.464 -2.110 1.00 87.31 99 LEU A N 1
ATOM 790 C CA . LEU A 1 99 ? 1.884 -10.104 -1.498 1.00 87.31 99 LEU A CA 1
ATOM 791 C C . LEU A 1 99 ? 0.846 -11.149 -1.880 1.00 87.31 99 LEU A C 1
ATOM 793 O O . LEU A 1 99 ? 0.650 -11.483 -3.051 1.00 87.31 99 LEU A O 1
ATOM 797 N N . ARG A 1 100 ? 0.152 -11.660 -0.864 1.00 86.62 100 ARG A N 1
ATOM 798 C CA . ARG A 1 100 ? -1.023 -12.490 -1.095 1.00 86.62 100 ARG A CA 1
ATOM 799 C C . ARG A 1 100 ? -2.107 -11.619 -1.716 1.00 86.62 100 ARG A C 1
ATOM 801 O O . ARG A 1 100 ? -2.372 -10.524 -1.222 1.00 86.62 100 ARG A O 1
ATOM 808 N N . LEU A 1 101 ? -2.754 -12.129 -2.759 1.00 86.38 101 LEU A N 1
ATOM 809 C CA . LEU A 1 101 ? -3.890 -11.450 -3.365 1.00 86.38 101 LEU A CA 1
ATOM 810 C C . LEU A 1 101 ? -4.981 -11.245 -2.290 1.00 86.38 101 LEU A C 1
ATOM 812 O O . LEU A 1 101 ? -5.342 -12.209 -1.599 1.00 86.38 101 LEU A O 1
ATOM 816 N N . PRO A 1 102 ? -5.455 -10.008 -2.069 1.00 84.62 102 PRO A N 1
ATOM 817 C CA . PRO A 1 102 ? -6.504 -9.747 -1.098 1.00 84.62 102 PRO A CA 1
ATOM 818 C C . PRO A 1 102 ? -7.855 -10.236 -1.627 1.00 84.62 102 PRO A C 1
ATOM 820 O O . PRO A 1 102 ? -8.170 -10.073 -2.803 1.00 84.62 102 PRO A O 1
ATOM 823 N N . ASN A 1 103 ? -8.681 -10.774 -0.733 1.00 85.75 103 ASN A N 1
ATOM 824 C CA . ASN A 1 103 ? -10.069 -11.136 -1.042 1.00 85.75 103 ASN A CA 1
ATOM 825 C C . ASN A 1 103 ? -11.025 -9.948 -0.857 1.00 85.75 103 ASN A C 1
ATOM 827 O O . ASN A 1 103 ? -12.172 -9.992 -1.295 1.00 85.75 103 ASN A O 1
ATOM 831 N N . LEU A 1 104 ? -10.552 -8.897 -0.183 1.00 87.88 104 LEU A N 1
ATOM 832 C CA . LEU A 1 104 ? -11.283 -7.670 0.089 1.00 87.88 104 LEU A CA 1
ATOM 833 C C . LEU A 1 104 ? -10.339 -6.477 -0.038 1.00 87.88 104 LEU A C 1
ATOM 835 O O . LEU A 1 104 ? -9.254 -6.460 0.549 1.00 87.88 104 LEU A O 1
ATOM 839 N N . ILE A 1 105 ? -10.777 -5.461 -0.771 1.00 88.38 105 ILE A N 1
ATOM 840 C CA . ILE A 1 105 ? -10.081 -4.182 -0.867 1.00 88.38 105 ILE A CA 1
ATOM 841 C C . ILE A 1 105 ? -10.923 -3.151 -0.126 1.00 88.38 105 ILE A C 1
ATOM 843 O O . ILE A 1 105 ? -12.098 -2.968 -0.439 1.00 88.38 105 ILE A O 1
ATOM 847 N N . ILE A 1 106 ? -10.322 -2.496 0.865 1.00 88.81 106 ILE A N 1
ATOM 848 C CA . ILE A 1 106 ? -10.963 -1.421 1.619 1.00 88.81 106 ILE A CA 1
ATOM 849 C C . ILE A 1 106 ? -10.358 -0.107 1.130 1.00 88.81 106 ILE A C 1
ATOM 851 O O . ILE A 1 106 ? -9.215 0.218 1.457 1.00 88.81 106 ILE A O 1
ATOM 855 N N . SER A 1 107 ? -11.119 0.636 0.330 1.00 89.38 107 SER A N 1
ATOM 856 C CA . SER A 1 107 ? -10.764 2.005 -0.049 1.00 89.38 107 SER A CA 1
ATOM 857 C C . SER A 1 107 ? -11.227 2.969 1.032 1.00 89.38 107 SER A C 1
ATOM 859 O O . SER A 1 107 ? -12.417 3.028 1.341 1.00 89.38 107 SER A O 1
ATOM 861 N N . VAL A 1 108 ? -10.296 3.737 1.590 1.00 86.69 108 VAL A N 1
ATOM 862 C CA . VAL A 1 108 ? -10.609 4.838 2.502 1.00 86.69 108 VAL A CA 1
ATOM 863 C C . VAL A 1 108 ? -10.281 6.147 1.797 1.00 86.69 108 VAL A C 1
ATOM 865 O O . VAL A 1 108 ? -9.134 6.399 1.433 1.00 86.69 108 VAL A O 1
ATOM 868 N N . THR A 1 109 ? -11.301 6.973 1.609 1.00 87.12 109 THR A N 1
ATOM 869 C CA . THR A 1 109 ? -11.199 8.323 1.044 1.00 87.12 109 THR A CA 1
ATOM 870 C C . THR A 1 109 ? -11.306 9.355 2.164 1.00 87.12 109 THR A C 1
ATOM 872 O O . THR A 1 109 ? -12.173 9.226 3.033 1.00 87.12 109 THR A O 1
ATOM 875 N N . GLY A 1 110 ? -10.473 10.394 2.144 1.00 83.56 110 GLY A N 1
ATOM 876 C CA . GLY A 1 110 ? -10.490 11.466 3.143 1.00 83.56 110 GLY A CA 1
ATOM 877 C C . GLY A 1 110 ? -9.849 12.759 2.636 1.00 83.56 110 GLY A C 1
ATOM 878 O O . GLY A 1 110 ? -9.281 12.798 1.550 1.00 83.56 110 GLY A O 1
ATOM 879 N N . GLY A 1 111 ? -9.956 13.832 3.423 1.00 78.56 111 GLY A N 1
ATOM 880 C CA . GLY A 1 111 ? -9.291 15.106 3.140 1.00 78.56 111 GLY A CA 1
ATOM 881 C C . GLY A 1 111 ? -7.839 15.130 3.624 1.00 78.56 111 GLY A C 1
ATOM 882 O O . GLY A 1 111 ? -7.440 14.335 4.472 1.00 78.56 111 GLY A O 1
ATOM 883 N N . ALA A 1 112 ? -7.042 16.069 3.103 1.00 73.81 112 ALA A N 1
ATOM 884 C CA . ALA A 1 112 ? -5.718 16.367 3.664 1.00 73.81 112 ALA A CA 1
ATOM 885 C C . ALA A 1 112 ? -5.823 16.953 5.084 1.00 73.81 112 ALA A C 1
ATOM 887 O O . ALA A 1 112 ? -4.931 16.751 5.909 1.00 73.81 112 ALA A O 1
ATOM 888 N N . ASP A 1 113 ? -6.935 17.636 5.359 1.00 76.88 113 ASP A N 1
ATOM 889 C CA . ASP A 1 113 ? -7.295 18.107 6.686 1.00 76.88 113 ASP A CA 1
ATOM 890 C C . ASP A 1 113 ? -7.796 16.926 7.521 1.00 76.88 113 ASP A C 1
ATOM 892 O O . ASP A 1 113 ? -8.688 16.176 7.112 1.00 76.88 113 ASP A O 1
ATOM 896 N N . GLY A 1 114 ? -7.188 16.734 8.692 1.00 72.62 114 GLY A N 1
ATOM 897 C CA . GLY A 1 114 ? -7.566 15.662 9.603 1.00 72.62 114 GLY A CA 1
ATOM 898 C C . GLY A 1 114 ? -9.047 15.742 9.980 1.00 72.62 114 GLY A C 1
ATOM 899 O O . GLY A 1 114 ? -9.586 16.822 10.208 1.00 72.62 114 GLY A O 1
ATOM 900 N N . LEU A 1 115 ? -9.707 14.588 10.076 1.00 77.06 115 LEU A N 1
ATOM 901 C CA . LEU A 1 115 ? -11.093 14.520 10.534 1.00 77.06 115 LEU A CA 1
ATOM 902 C C . LEU A 1 115 ? -11.172 14.961 12.004 1.00 77.06 115 LEU A C 1
ATOM 904 O O . LEU A 1 115 ? -10.542 14.343 12.875 1.00 77.06 115 LEU A O 1
ATOM 908 N N . ASP A 1 116 ? -11.974 15.989 12.290 1.00 83.88 116 ASP A N 1
ATOM 909 C CA . ASP A 1 116 ? -12.225 16.460 13.657 1.00 83.88 116 ASP A CA 1
ATOM 910 C C . ASP A 1 116 ? -13.254 15.564 14.362 1.00 83.88 116 ASP A C 1
ATOM 912 O O . ASP A 1 116 ? -14.395 15.926 14.637 1.00 83.88 116 ASP A O 1
ATOM 916 N N . LEU A 1 117 ? -12.848 14.312 14.556 1.00 85.50 117 LEU A N 1
ATOM 917 C CA . LEU A 1 117 ? -13.578 13.319 15.327 1.00 85.50 117 LEU A CA 1
ATOM 918 C C . LEU A 1 117 ? -13.138 13.386 16.787 1.00 85.50 117 LEU A C 1
ATOM 920 O O . LEU A 1 117 ? -11.937 13.462 17.093 1.00 85.50 117 LEU A O 1
ATOM 924 N N . ASN A 1 118 ? -14.100 13.249 17.694 1.00 90.81 118 ASN A N 1
ATOM 925 C CA . ASN A 1 118 ? -13.814 13.110 19.114 1.00 90.81 118 ASN A CA 1
ATOM 926 C C . ASN A 1 118 ? -13.098 11.775 19.383 1.00 90.81 118 ASN A C 1
ATOM 928 O O . ASN A 1 118 ? -13.193 10.824 18.602 1.00 90.81 118 ASN A O 1
ATOM 932 N N . GLN A 1 119 ? -12.409 11.659 20.524 1.00 91.69 119 GLN A N 1
ATOM 933 C CA . GLN A 1 119 ? -11.606 10.467 20.842 1.00 91.69 119 GLN A CA 1
ATOM 934 C C . GLN A 1 119 ? -12.410 9.162 20.729 1.00 91.69 119 GLN A C 1
ATOM 936 O O . GLN A 1 119 ? -11.932 8.182 20.167 1.00 91.69 119 GLN A O 1
ATOM 941 N N . LYS A 1 120 ? -13.664 9.160 21.196 1.00 93.31 120 LYS A N 1
ATOM 942 C CA . LYS A 1 120 ? -14.545 7.987 21.131 1.00 93.31 120 LYS A CA 1
ATOM 943 C C . LYS A 1 120 ? -14.823 7.536 19.692 1.00 93.31 120 LYS A C 1
ATOM 945 O O . LYS A 1 120 ? -14.824 6.342 19.422 1.00 93.31 120 LYS A O 1
ATOM 950 N N . GLU A 1 121 ? -15.048 8.471 18.776 1.00 90.50 121 GLU A N 1
ATOM 951 C CA . GLU A 1 121 ? -15.355 8.179 17.369 1.00 90.50 121 GLU A CA 1
ATOM 952 C C . GLU A 1 121 ? -14.119 7.661 16.633 1.00 90.50 121 GLU A C 1
ATOM 954 O O . GLU A 1 121 ? -14.214 6.695 15.879 1.00 90.50 121 GLU A O 1
ATOM 959 N N . LYS A 1 122 ? -12.944 8.238 16.924 1.00 89.94 122 LYS A N 1
ATOM 960 C CA . LYS A 1 122 ? -11.653 7.744 16.422 1.00 89.94 122 LYS A CA 1
ATOM 961 C C . LYS A 1 122 ? -11.409 6.299 16.845 1.00 89.94 122 LYS A C 1
ATOM 963 O O . LYS A 1 122 ? -11.044 5.481 16.006 1.00 89.94 122 LYS A O 1
ATOM 968 N N . GLU A 1 123 ? -11.640 5.972 18.114 1.00 92.94 123 GLU A N 1
ATOM 969 C CA . GLU A 1 123 ? -11.444 4.610 18.622 1.00 92.94 123 GLU A CA 1
ATOM 970 C C . GLU A 1 123 ? -12.444 3.614 18.028 1.00 92.94 123 GLU A C 1
ATOM 972 O O . GLU A 1 123 ? -12.054 2.520 17.626 1.00 92.94 123 GLU A O 1
ATOM 977 N N . VAL A 1 124 ? -13.716 4.000 17.890 1.00 94.44 124 VAL A N 1
ATOM 978 C CA . VAL A 1 124 ? -14.720 3.150 17.232 1.00 94.44 124 VAL A CA 1
ATOM 979 C C . VAL A 1 124 ? -14.363 2.922 15.762 1.00 94.44 124 VAL A C 1
ATOM 981 O O . VAL A 1 124 ? -14.409 1.784 15.303 1.00 94.44 124 VAL A O 1
ATOM 984 N N . CYS A 1 125 ? -13.948 3.963 15.038 1.00 88.81 125 CYS A N 1
ATOM 985 C CA . CYS A 1 125 ? -13.542 3.846 13.639 1.00 88.81 125 CYS A CA 1
ATOM 986 C C . CYS A 1 125 ? -12.324 2.924 13.479 1.00 88.81 125 CYS A C 1
ATOM 988 O O . CYS A 1 125 ? -12.385 1.955 12.722 1.00 88.81 125 CYS A O 1
ATOM 990 N N . LYS A 1 126 ? -11.254 3.148 14.257 1.00 90.38 126 LYS A N 1
ATOM 991 C CA . LYS A 1 126 ? -10.071 2.270 14.274 1.00 90.38 126 LYS A CA 1
ATOM 992 C C . LYS A 1 126 ? -10.458 0.823 14.549 1.00 90.38 126 LYS A C 1
ATOM 994 O O . LYS A 1 126 ? -10.027 -0.067 13.824 1.00 90.38 126 LYS A O 1
ATOM 999 N N . LYS A 1 127 ? -11.286 0.596 15.574 1.00 93.44 127 LYS A N 1
ATOM 1000 C CA . LYS A 1 127 ? -11.745 -0.740 15.950 1.00 93.44 127 LYS A CA 1
ATOM 1001 C C . LYS A 1 127 ? -12.476 -1.417 14.796 1.00 93.44 127 LYS A C 1
ATOM 1003 O O . LYS A 1 127 ? -12.149 -2.547 14.473 1.00 93.44 127 LYS A O 1
ATOM 1008 N N . ILE A 1 128 ? -13.427 -0.729 14.166 1.00 90.81 128 ILE A N 1
ATOM 1009 C CA . ILE A 1 128 ? -14.198 -1.278 13.044 1.00 90.81 128 ILE A CA 1
ATOM 1010 C C . ILE A 1 128 ? -13.275 -1.650 11.880 1.00 90.81 128 ILE A C 1
ATOM 1012 O O . ILE A 1 128 ? -13.414 -2.735 11.321 1.00 90.81 128 ILE A O 1
ATOM 1016 N N . VAL A 1 129 ? -12.318 -0.784 11.534 1.00 91.19 129 VAL A N 1
ATOM 1017 C CA . VAL A 1 129 ? -11.372 -1.048 10.441 1.00 91.19 129 VAL A CA 1
ATOM 1018 C C . VAL A 1 129 ? -10.479 -2.244 10.768 1.00 91.19 129 VAL A C 1
ATOM 1020 O O . VAL A 1 129 ? -10.340 -3.144 9.943 1.00 91.19 129 VAL A O 1
ATOM 1023 N N . ILE A 1 130 ? -9.915 -2.295 11.977 1.00 91.00 130 IL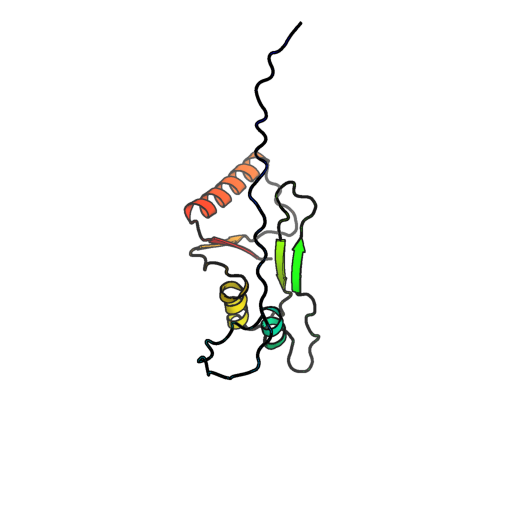E A N 1
ATOM 1024 C CA . ILE A 1 130 ? -9.072 -3.412 12.422 1.00 91.00 130 ILE A CA 1
ATOM 1025 C C . ILE A 1 130 ? -9.878 -4.715 12.456 1.00 91.00 130 ILE A C 1
ATOM 1027 O O . ILE A 1 130 ? -9.428 -5.720 11.914 1.00 91.00 130 ILE A O 1
ATOM 1031 N N . ASP A 1 131 ? -11.081 -4.702 13.030 1.00 91.25 131 ASP A N 1
ATOM 1032 C CA . ASP A 1 131 ? -11.933 -5.889 13.134 1.00 91.25 131 ASP A CA 1
ATOM 1033 C C . ASP A 1 131 ? -12.323 -6.409 11.732 1.00 91.25 131 ASP A C 1
ATOM 1035 O O . ASP A 1 131 ? -12.293 -7.618 11.493 1.00 91.25 131 ASP A O 1
ATOM 1039 N N . ALA A 1 132 ? -12.603 -5.523 10.767 1.00 87.94 132 ALA A N 1
ATOM 1040 C CA . ALA A 1 132 ? -12.883 -5.905 9.377 1.00 87.94 132 ALA A CA 1
ATOM 1041 C C . ALA A 1 132 ? -11.671 -6.558 8.684 1.00 87.94 132 ALA A C 1
ATOM 1043 O O . ALA A 1 132 ? -11.809 -7.575 7.992 1.00 87.94 132 ALA A O 1
ATOM 1044 N N . VAL A 1 133 ? -10.480 -5.995 8.903 1.00 89.62 133 VAL A N 1
ATOM 1045 C CA . VAL A 1 133 ? -9.207 -6.510 8.380 1.00 89.62 133 VAL A CA 1
ATOM 1046 C C . VAL A 1 133 ? -8.908 -7.896 8.950 1.00 89.62 133 VAL A C 1
ATOM 1048 O O . VAL A 1 133 ? -8.646 -8.837 8.199 1.00 89.62 133 VAL A O 1
ATOM 1051 N N . LEU A 1 134 ? -9.000 -8.045 10.274 1.00 88.12 134 LEU A N 1
ATOM 1052 C CA . LEU A 1 134 ? -8.700 -9.294 10.975 1.00 88.12 134 LEU A CA 1
ATOM 1053 C C . LEU A 1 134 ? -9.698 -10.404 10.639 1.00 88.12 134 LEU A C 1
ATOM 1055 O O . LEU A 1 134 ? -9.290 -11.548 10.461 1.00 88.12 134 LEU A O 1
ATOM 1059 N N . SER A 1 135 ? -10.983 -10.066 10.505 1.00 88.12 135 SER A N 1
ATOM 1060 C CA . SER A 1 135 ? -12.032 -11.019 10.124 1.00 88.12 135 SER A CA 1
ATOM 1061 C C . SER A 1 135 ? -11.802 -11.603 8.726 1.00 88.12 135 SER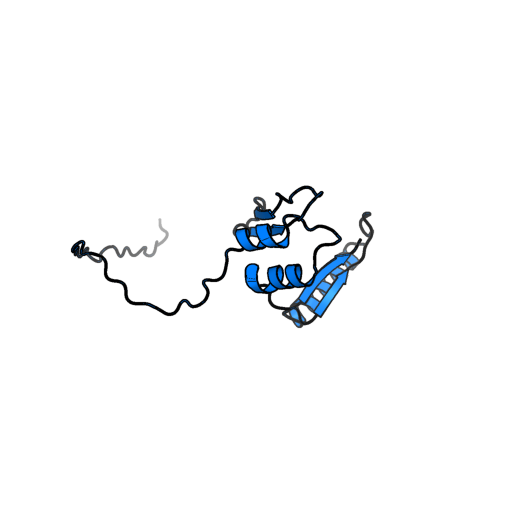 A C 1
ATOM 1063 O O . SER A 1 135 ? -12.029 -12.789 8.494 1.00 88.12 135 SER A O 1
ATOM 1065 N N . THR A 1 136 ? -11.296 -10.789 7.793 1.00 85.19 136 THR A N 1
ATOM 1066 C CA . THR A 1 136 ? -11.054 -11.226 6.410 1.00 85.19 136 THR A CA 1
ATOM 1067 C C . THR A 1 136 ? -9.705 -11.935 6.246 1.00 85.19 136 THR A C 1
ATOM 1069 O O . THR A 1 136 ? -9.542 -12.757 5.343 1.00 85.19 136 THR A O 1
ATOM 1072 N N . GLY A 1 137 ? -8.716 -11.614 7.086 1.00 76.75 137 GLY A N 1
ATOM 1073 C CA . GLY A 1 137 ? -7.369 -12.207 7.105 1.00 76.75 137 GLY A CA 1
ATOM 1074 C C . GLY A 1 137 ? -6.469 -11.844 5.911 1.00 76.75 137 GLY A C 1
ATOM 1075 O O . GLY A 1 137 ? -5.247 -11.795 6.049 1.00 76.75 137 GLY A O 1
ATOM 1076 N N . ASN A 1 138 ? -7.064 -11.548 4.754 1.00 79.62 138 ASN A N 1
ATOM 1077 C CA . ASN A 1 138 ? -6.418 -11.172 3.500 1.00 79.62 138 ASN A CA 1
ATOM 1078 C C . ASN A 1 138 ? -7.118 -9.944 2.903 1.00 79.62 138 ASN A C 1
ATOM 1080 O O . ASN A 1 138 ? -7.968 -10.065 2.016 1.00 79.62 138 ASN A O 1
ATOM 1084 N N . CYS A 1 139 ? -6.765 -8.753 3.379 1.00 77.75 139 CYS A N 1
ATOM 1085 C CA . CYS A 1 139 ? -7.257 -7.505 2.806 1.00 77.75 139 CYS A CA 1
ATOM 1086 C C . CYS A 1 139 ? -6.131 -6.495 2.595 1.00 77.75 139 CYS A C 1
ATOM 1088 O O . CYS A 1 139 ? -5.140 -6.484 3.328 1.00 77.75 139 CYS A O 1
ATOM 1090 N N . CYS A 1 140 ? -6.328 -5.606 1.628 1.00 82.06 140 CYS A N 1
ATOM 1091 C CA . CYS A 1 140 ? -5.477 -4.441 1.426 1.00 82.06 140 CYS A CA 1
ATOM 1092 C C . CYS A 1 140 ? -6.281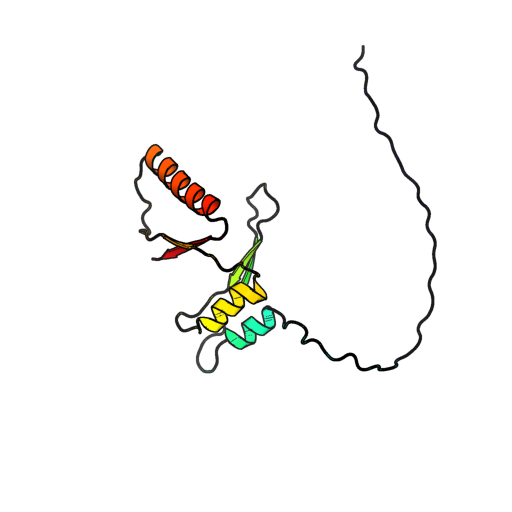 -3.179 1.731 1.00 82.06 140 CYS A C 1
ATOM 1094 O O . CYS A 1 140 ? -7.437 -3.056 1.318 1.00 82.06 140 CYS A O 1
ATOM 1096 N N . ILE A 1 141 ? -5.658 -2.249 2.449 1.00 80.44 141 ILE A N 1
ATOM 1097 C CA . ILE A 1 141 ? -6.200 -0.910 2.658 1.00 80.44 141 ILE A CA 1
ATOM 1098 C C . ILE A 1 141 ? -5.524 -0.002 1.642 1.00 80.44 141 ILE A C 1
ATOM 1100 O O . ILE A 1 141 ? -4.295 0.057 1.592 1.00 80.44 141 ILE A O 1
ATOM 1104 N N . GLN A 1 142 ? -6.323 0.696 0.844 1.00 85.62 142 GLN A N 1
ATOM 1105 C CA . GLN A 1 142 ? -5.831 1.724 -0.063 1.00 85.62 142 GLN A CA 1
ATOM 1106 C C . GLN A 1 142 ? -6.391 3.086 0.334 1.00 85.62 142 GLN A C 1
ATOM 1108 O O . GLN A 1 142 ? -7.544 3.199 0.754 1.00 85.62 142 GLN A O 1
ATOM 1113 N N . HIS A 1 143 ? -5.552 4.110 0.210 1.00 83.62 143 HIS A N 1
ATOM 1114 C CA . HIS A 1 143 ? -5.933 5.497 0.427 1.00 83.62 143 HIS A CA 1
ATOM 1115 C C . HIS A 1 143 ? -6.053 6.200 -0.922 1.00 83.62 143 HIS A C 1
ATOM 1117 O O . HIS A 1 143 ? -5.090 6.241 -1.688 1.00 83.62 143 HIS A O 1
ATOM 1123 N N . GLU A 1 144 ? -7.209 6.799 -1.176 1.00 74.56 144 GLU A N 1
ATOM 1124 C CA . GLU A 1 144 ? -7.487 7.580 -2.380 1.00 74.56 144 GLU A CA 1
ATOM 1125 C C . GLU A 1 144 ? -7.604 9.065 -1.998 1.00 74.56 144 GLU A C 1
ATOM 1127 O O . GLU A 1 144 ? -8.202 9.398 -0.971 1.00 74.56 144 GLU A O 1
ATOM 1132 N N . ARG A 1 145 ? -6.947 9.938 -2.772 1.00 65.06 145 ARG A N 1
ATOM 1133 C CA . ARG A 1 145 ? -7.007 11.401 -2.621 1.00 65.06 145 ARG A CA 1
ATOM 1134 C C . ARG A 1 145 ? -7.944 12.004 -3.649 1.00 65.06 145 ARG A C 1
ATOM 1136 O O . ARG A 1 145 ? -7.883 11.530 -4.803 1.00 65.06 145 ARG A O 1
#

Radius of gyration: 26.31 Å; chains: 1; bounding box: 56×50×80 Å

InterPro domains:
  IPR041491 TRPM, SLOG domain [PF18139] (75-138)
  IPR050927 Transient receptor potential cation channel M [PTHR13800] (47-137)